Protein AF-A0A428XMN9-F1 (afdb_monomer)

Foldseek 3Di:
DDPPPPPDDDPVRVVLVVLCVQLVVLVVQLVVLVVVQVVCVVVVNDDPVSVVSNVVSVVSNVVSVVVSVVVCVPDDHPPDDD

pLDDT: mean 88.35, std 16.38, range [33.69, 98.81]

Sequence (82 aa):
MDDFDTDEPTAADLAAIEIEEPLINAELEWLTAEITLLDAAERGRVNEMDARRVRRAEHAVIRETFALVARLTRSPSPSRAA

Radius of gyration: 18.76 Å; Cα contacts (8 Å, |Δi|>4): 35; chains: 1; bounding box: 56×23×44 Å

Nearest PDB structures (foldseek):
  4h54-assembly1_A  TM=8.084E-01  e=3.509E-01  Escherichia coli K-12
  3t9o-assembly1_A  TM=8.049E-01  e=5.056E-01  Escherichia coli K-12
  4h54-assembly1_B  TM=8.368E-01  e=9.296E-01  Escherichia coli K-12
  8ivz-assembly1_A  TM=4.521E-01  e=1.816E+00  Mus musculus
  7ui9-assembly1_j  TM=4.410E-01  e=2.782E+00  Saccharomyces cerevisiae S288C

Mean predicted aligned error: 7.22 Å

Structure (mmCIF, N/CA/C/O backbone):
data_AF-A0A428XMN9-F1
#
_entry.id   AF-A0A428XMN9-F1
#
loop_
_atom_site.group_PDB
_atom_site.id
_atom_site.type_symbol
_atom_site.label_atom_id
_atom_site.label_alt_id
_atom_site.label_comp_id
_atom_site.label_asym_id
_atom_site.label_entity_id
_atom_site.label_seq_id
_atom_site.pdbx_PDB_ins_code
_atom_site.Cartn_x
_atom_site.Cartn_y
_atom_site.Cartn_z
_atom_site.occupancy
_atom_site.B_iso_or_equiv
_atom_site.auth_seq_id
_atom_site.auth_comp_id
_atom_site.auth_asym_id
_atom_site.auth_atom_id
_atom_site.pdbx_PDB_model_num
ATOM 1 N N . MET A 1 1 ? 39.379 -0.292 3.226 1.00 49.75 1 MET A N 1
ATOM 2 C CA . MET A 1 1 ? 38.760 0.342 2.050 1.00 49.75 1 MET A CA 1
ATOM 3 C C . MET A 1 1 ? 37.690 -0.636 1.641 1.00 49.75 1 MET A C 1
ATOM 5 O O . MET A 1 1 ? 38.039 -1.789 1.429 1.00 49.75 1 MET A O 1
ATOM 9 N N . ASP A 1 2 ? 36.440 -0.230 1.791 1.00 54.50 2 ASP A N 1
ATOM 10 C CA . ASP A 1 2 ? 35.280 -1.117 1.837 1.00 54.50 2 ASP A CA 1
ATOM 11 C C . ASP A 1 2 ? 35.006 -1.790 0.486 1.00 54.50 2 ASP A C 1
ATOM 13 O O . ASP A 1 2 ? 35.103 -1.150 -0.556 1.00 54.50 2 ASP A O 1
ATOM 17 N N . ASP A 1 3 ? 34.651 -3.071 0.537 1.00 57.25 3 ASP A N 1
ATOM 18 C CA . ASP A 1 3 ? 34.357 -3.991 -0.577 1.00 57.25 3 ASP A CA 1
ATOM 19 C C . ASP A 1 3 ? 32.954 -3.758 -1.191 1.00 57.25 3 ASP A C 1
ATOM 21 O O . ASP A 1 3 ? 32.375 -4.644 -1.807 1.00 57.25 3 ASP A O 1
ATOM 25 N N . PHE A 1 4 ? 32.362 -2.573 -0.985 1.00 61.50 4 PHE A N 1
ATOM 26 C CA . PHE A 1 4 ? 30.987 -2.256 -1.405 1.00 61.50 4 PHE A CA 1
ATOM 27 C C . PHE A 1 4 ? 30.885 -1.639 -2.814 1.00 61.50 4 PHE A C 1
ATOM 29 O O . PHE A 1 4 ? 29.778 -1.494 -3.319 1.00 61.50 4 PHE A O 1
ATOM 36 N N . ASP A 1 5 ? 32.007 -1.293 -3.456 1.00 62.16 5 ASP A N 1
ATOM 37 C CA . ASP A 1 5 ? 32.032 -0.584 -4.754 1.00 62.16 5 ASP A CA 1
ATOM 38 C C . ASP A 1 5 ? 31.901 -1.516 -5.979 1.00 62.16 5 ASP A C 1
ATOM 40 O O . ASP A 1 5 ? 31.775 -1.044 -7.107 1.00 62.16 5 ASP A O 1
ATOM 44 N N . THR A 1 6 ? 31.965 -2.844 -5.807 1.00 66.38 6 THR A N 1
ATOM 45 C CA . THR A 1 6 ? 31.959 -3.800 -6.937 1.00 66.38 6 THR A CA 1
ATOM 46 C C . THR A 1 6 ? 30.585 -4.347 -7.333 1.00 66.38 6 THR A C 1
ATOM 48 O O . THR A 1 6 ? 30.483 -4.915 -8.417 1.00 66.38 6 THR A O 1
ATOM 51 N N . ASP A 1 7 ? 29.543 -4.128 -6.525 1.00 77.56 7 ASP A N 1
ATOM 52 C CA . ASP A 1 7 ? 28.159 -4.574 -6.783 1.00 77.56 7 ASP A CA 1
ATOM 53 C C . ASP A 1 7 ? 27.201 -3.381 -6.991 1.00 77.56 7 ASP A C 1
ATOM 55 O O . ASP A 1 7 ? 26.063 -3.371 -6.513 1.00 77.56 7 ASP A O 1
ATOM 59 N N . GLU A 1 8 ? 27.648 -2.329 -7.685 1.00 84.81 8 GLU A N 1
ATOM 60 C CA . GLU A 1 8 ? 26.744 -1.229 -8.032 1.00 84.81 8 GLU A CA 1
ATOM 61 C C . GLU A 1 8 ? 25.634 -1.707 -8.993 1.00 84.81 8 GLU A C 1
ATOM 63 O O . GLU A 1 8 ? 25.922 -2.381 -9.989 1.00 84.81 8 GLU A O 1
ATOM 68 N N . PRO A 1 9 ? 24.359 -1.341 -8.746 1.00 88.06 9 PRO A N 1
ATOM 69 C CA . PRO A 1 9 ? 23.258 -1.673 -9.641 1.00 88.06 9 PRO A CA 1
ATOM 70 C C . PRO A 1 9 ? 23.490 -1.131 -11.051 1.00 88.06 9 PRO A C 1
ATOM 72 O O . PRO A 1 9 ? 23.869 0.028 -11.244 1.00 88.06 9 PRO A O 1
ATOM 75 N N . THR A 1 10 ? 23.188 -1.939 -12.064 1.00 89.44 10 THR A N 1
ATOM 76 C CA . THR A 1 10 ? 23.241 -1.473 -13.448 1.00 89.44 10 THR A CA 1
ATOM 77 C C . THR A 1 10 ? 22.107 -0.485 -13.733 1.00 89.44 10 THR A C 1
ATOM 79 O O . THR A 1 10 ? 21.085 -0.439 -13.048 1.00 89.44 10 THR A O 1
ATOM 82 N N . ALA A 1 11 ? 22.226 0.279 -14.822 1.00 89.75 11 ALA A N 1
ATOM 83 C CA . ALA A 1 11 ? 21.137 1.147 -15.274 1.00 89.75 11 ALA A CA 1
ATOM 84 C C . ALA A 1 11 ? 19.835 0.371 -15.564 1.00 89.75 11 ALA A C 1
ATOM 86 O O . ALA A 1 11 ? 18.747 0.926 -15.423 1.00 89.75 11 ALA A O 1
ATOM 87 N N . ALA A 1 12 ? 19.937 -0.903 -15.960 1.00 87.31 12 ALA A N 1
ATOM 88 C CA . ALA A 1 12 ? 18.778 -1.767 -16.158 1.00 87.31 12 ALA A CA 1
ATOM 89 C C . ALA A 1 12 ? 18.132 -2.166 -14.823 1.00 87.31 12 ALA A C 1
ATOM 91 O O . ALA A 1 12 ? 16.906 -2.162 -14.731 1.00 87.31 12 ALA A O 1
ATOM 92 N N . ASP A 1 13 ? 18.938 -2.440 -13.794 1.00 88.12 13 ASP A N 1
ATOM 93 C CA . ASP A 1 13 ? 18.448 -2.744 -12.444 1.00 88.12 13 ASP A CA 1
ATOM 94 C C . ASP A 1 13 ? 17.723 -1.536 -11.844 1.00 88.12 13 ASP A C 1
ATOM 96 O O . ASP A 1 13 ? 16.604 -1.660 -11.350 1.00 88.12 13 ASP A O 1
ATOM 100 N N . LEU A 1 14 ? 18.302 -0.338 -11.974 1.00 92.12 14 LEU A N 1
ATOM 101 C CA . LEU A 1 14 ? 17.654 0.898 -11.528 1.00 92.12 14 LEU A CA 1
ATOM 102 C C . LEU A 1 14 ? 16.347 1.161 -12.289 1.00 92.12 14 LEU A C 1
ATOM 104 O O . LEU A 1 14 ? 15.339 1.515 -11.685 1.00 92.12 14 LEU A O 1
ATOM 108 N N . ALA A 1 15 ? 16.321 0.928 -13.604 1.00 89.38 15 ALA A N 1
ATOM 109 C CA . ALA A 1 15 ? 15.099 1.067 -14.393 1.00 89.38 15 ALA A CA 1
ATOM 110 C C . ALA A 1 15 ? 14.007 0.058 -13.990 1.00 89.38 15 ALA A C 1
ATOM 112 O O . ALA A 1 15 ? 12.823 0.378 -14.094 1.00 89.38 15 ALA A O 1
ATOM 113 N N . ALA A 1 16 ? 14.377 -1.143 -13.533 1.00 89.50 16 ALA A N 1
ATOM 114 C CA . ALA A 1 16 ? 13.417 -2.117 -13.020 1.00 89.50 16 ALA A CA 1
ATOM 115 C C . ALA A 1 16 ? 12.732 -1.615 -11.737 1.00 89.50 16 ALA A C 1
ATOM 117 O O . ALA A 1 16 ? 11.514 -1.735 -11.621 1.00 89.50 16 ALA A O 1
ATOM 118 N N . ILE A 1 17 ? 13.475 -0.959 -10.840 1.00 90.88 17 ILE A N 1
ATOM 119 C CA . ILE A 1 17 ? 12.917 -0.344 -9.623 1.00 90.88 17 ILE A CA 1
ATOM 120 C C . ILE A 1 17 ? 11.892 0.740 -9.983 1.00 90.88 17 ILE A C 1
ATOM 122 O O . ILE A 1 17 ? 10.775 0.737 -9.468 1.00 90.88 17 ILE A O 1
ATOM 126 N N . GLU A 1 18 ? 12.228 1.627 -10.921 1.00 93.19 18 GLU A N 1
ATOM 127 C CA . GLU A 1 18 ? 11.322 2.695 -11.376 1.00 93.19 18 GLU A CA 1
ATOM 128 C C . GLU A 1 18 ? 10.025 2.144 -11.998 1.00 93.19 18 GLU A C 1
ATOM 130 O O . GLU A 1 18 ? 8.956 2.752 -11.916 1.00 93.19 18 GLU A O 1
ATOM 135 N N . ILE A 1 19 ? 10.085 0.961 -12.619 1.00 94.12 19 ILE A N 1
ATOM 136 C CA . ILE A 1 19 ? 8.900 0.282 -13.155 1.00 94.12 19 ILE A CA 1
ATOM 137 C C . ILE A 1 19 ? 7.967 -0.192 -12.029 1.00 94.12 19 ILE A C 1
ATOM 139 O O . ILE A 1 19 ? 6.749 -0.201 -12.236 1.00 94.12 19 ILE A O 1
ATOM 143 N N . GLU A 1 20 ? 8.504 -0.579 -10.873 1.00 95.50 20 GLU A N 1
ATOM 144 C CA . GLU A 1 20 ? 7.761 -1.099 -9.716 1.00 95.50 20 GLU A CA 1
ATOM 145 C C . GLU A 1 20 ? 7.249 0.003 -8.775 1.00 95.50 20 GLU A C 1
ATOM 147 O O . GLU A 1 20 ? 6.215 -0.181 -8.128 1.00 95.50 20 GLU A O 1
ATOM 152 N N . GLU A 1 21 ? 7.908 1.165 -8.755 1.00 96.88 21 GLU A N 1
ATOM 153 C CA . GLU A 1 21 ? 7.640 2.292 -7.846 1.00 96.88 21 GLU A CA 1
ATOM 154 C C . GLU A 1 21 ? 6.148 2.668 -7.707 1.00 96.88 21 GLU A C 1
ATOM 156 O O . GLU A 1 21 ? 5.667 2.785 -6.574 1.00 96.88 21 GLU A O 1
ATOM 161 N N . PRO A 1 22 ? 5.339 2.725 -8.788 1.00 97.88 22 PRO A N 1
ATOM 162 C CA . PRO A 1 22 ? 3.921 3.050 -8.652 1.00 97.88 22 PRO A CA 1
ATOM 163 C C . PRO A 1 22 ? 3.110 2.013 -7.862 1.00 97.88 22 PRO A C 1
ATOM 165 O O . PRO A 1 22 ? 2.178 2.388 -7.148 1.00 97.88 22 PRO A O 1
ATOM 168 N N . LEU A 1 23 ? 3.439 0.718 -7.983 1.00 98.31 23 LEU A N 1
ATOM 169 C CA . LEU A 1 23 ? 2.771 -0.336 -7.213 1.00 98.31 23 LEU A CA 1
ATOM 170 C C . LEU A 1 23 ? 3.176 -0.252 -5.742 1.00 98.31 23 LEU A C 1
ATOM 172 O O . LEU A 1 23 ? 2.300 -0.259 -4.880 1.00 98.31 23 LEU A O 1
ATOM 176 N N . ILE A 1 24 ? 4.472 -0.076 -5.473 1.00 98.06 24 ILE A N 1
ATOM 177 C CA . ILE A 1 24 ? 5.001 0.085 -4.113 1.00 98.06 24 ILE A CA 1
ATOM 178 C C . ILE A 1 24 ? 4.300 1.256 -3.411 1.00 98.06 24 ILE A C 1
ATOM 180 O O . ILE A 1 24 ? 3.812 1.114 -2.293 1.00 98.06 24 ILE A O 1
ATOM 184 N N . ASN A 1 25 ? 4.162 2.400 -4.083 1.00 98.56 25 ASN A N 1
ATOM 185 C CA . ASN A 1 25 ? 3.451 3.554 -3.533 1.00 98.56 25 ASN A CA 1
ATOM 186 C C . ASN A 1 25 ? 1.972 3.265 -3.239 1.00 98.56 25 ASN A C 1
ATOM 188 O O . ASN A 1 25 ? 1.450 3.700 -2.211 1.00 98.56 25 ASN A O 1
ATOM 192 N N . ALA A 1 26 ? 1.282 2.531 -4.118 1.00 98.75 26 ALA A N 1
ATOM 193 C CA . ALA A 1 26 ? -0.107 2.142 -3.885 1.00 98.75 26 ALA A CA 1
ATOM 194 C C . ALA A 1 26 ? -0.247 1.209 -2.668 1.00 98.75 26 ALA A C 1
ATOM 196 O O . ALA A 1 26 ? -1.188 1.360 -1.886 1.00 98.75 26 ALA A O 1
ATOM 197 N N . GLU A 1 27 ? 0.695 0.282 -2.483 1.00 98.69 27 GLU A N 1
ATOM 198 C CA . GLU A 1 27 ? 0.744 -0.623 -1.330 1.00 98.69 27 GLU A CA 1
ATOM 199 C C . GLU A 1 27 ? 1.060 0.126 -0.029 1.00 98.69 27 GLU A C 1
ATOM 201 O O . GLU A 1 27 ? 0.410 -0.112 0.989 1.00 98.69 27 GLU A O 1
ATOM 206 N N . LEU A 1 28 ? 1.981 1.095 -0.062 1.00 98.69 28 LEU A N 1
ATOM 207 C CA . LEU A 1 28 ? 2.277 1.966 1.082 1.00 98.69 28 LEU A CA 1
ATOM 208 C C . LEU A 1 28 ? 1.063 2.809 1.497 1.00 98.69 28 LEU A C 1
ATOM 210 O O . LEU A 1 28 ? 0.785 2.950 2.691 1.00 98.69 28 LEU A O 1
ATOM 214 N N . GLU A 1 29 ? 0.310 3.348 0.538 1.00 98.62 29 GLU A N 1
ATOM 215 C CA . GLU A 1 29 ? -0.940 4.069 0.809 1.00 98.62 29 GLU A CA 1
ATOM 216 C C . GLU A 1 29 ? -2.022 3.148 1.391 1.00 98.62 29 GLU A C 1
ATOM 218 O O . GLU A 1 29 ? -2.763 3.559 2.290 1.00 98.62 29 GLU A O 1
ATOM 223 N N . TRP A 1 30 ? -2.106 1.895 0.929 1.00 98.75 30 TRP A N 1
ATOM 224 C CA . TRP A 1 30 ? -3.024 0.905 1.497 1.00 98.75 30 TRP A CA 1
ATOM 225 C C . TRP A 1 30 ? -2.665 0.565 2.941 1.00 98.75 30 TRP A C 1
ATOM 227 O O . TRP A 1 30 ? -3.512 0.733 3.820 1.00 98.75 30 TRP A O 1
ATOM 237 N N . LEU A 1 31 ? -1.400 0.240 3.208 1.00 98.62 31 LEU A N 1
ATOM 238 C CA . LEU A 1 31 ? -0.907 -0.016 4.560 1.00 98.62 31 LEU A CA 1
ATOM 239 C C . LEU A 1 31 ? -1.135 1.193 5.481 1.00 98.62 31 LEU A C 1
ATOM 241 O O . LEU A 1 31 ? -1.585 1.052 6.617 1.00 98.62 31 LEU A O 1
ATOM 245 N N . THR A 1 32 ? -0.890 2.408 4.987 1.00 98.69 32 THR A N 1
ATOM 246 C CA . THR A 1 32 ? -1.136 3.646 5.742 1.00 98.69 32 THR A CA 1
ATOM 247 C C . THR A 1 32 ? -2.622 3.823 6.069 1.00 98.69 32 THR A C 1
ATOM 249 O O . THR A 1 32 ? -2.976 4.244 7.177 1.00 98.69 32 THR A O 1
ATOM 252 N N . ALA A 1 33 ? -3.515 3.494 5.131 1.00 98.38 33 ALA A N 1
ATOM 253 C CA . ALA A 1 33 ? -4.956 3.520 5.357 1.00 98.38 33 ALA A CA 1
ATOM 254 C C . ALA A 1 33 ? -5.393 2.487 6.407 1.00 98.38 33 ALA A C 1
ATOM 256 O O . ALA A 1 33 ? -6.212 2.819 7.267 1.00 98.38 33 ALA A O 1
ATOM 257 N N . GLU A 1 34 ? -4.834 1.275 6.375 1.00 98.12 34 GLU A N 1
ATOM 258 C CA . GLU A 1 34 ? -5.101 0.234 7.373 1.00 98.12 34 GLU A CA 1
ATOM 259 C C . GLU A 1 34 ? -4.610 0.639 8.765 1.00 98.12 34 GLU A C 1
ATOM 261 O O . GLU A 1 34 ? -5.373 0.565 9.727 1.00 98.12 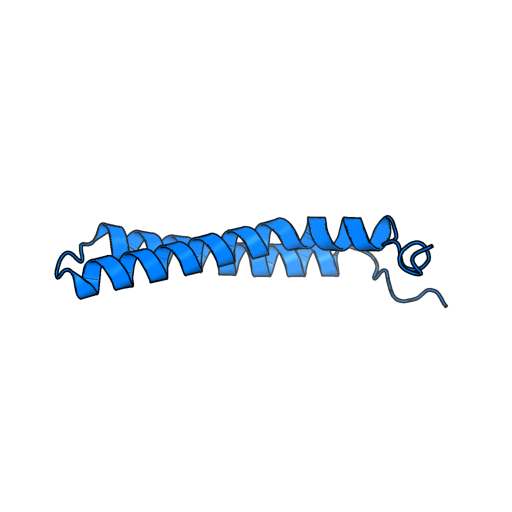34 GLU A O 1
ATOM 266 N N . ILE A 1 35 ? -3.383 1.157 8.879 1.00 98.25 35 ILE A N 1
ATOM 267 C CA . ILE A 1 35 ? -2.833 1.665 10.146 1.00 98.25 35 ILE A CA 1
ATOM 268 C C . ILE A 1 35 ? -3.725 2.775 10.713 1.00 98.25 35 ILE A C 1
ATOM 270 O O . ILE A 1 35 ? -4.041 2.777 11.902 1.00 98.25 35 ILE A O 1
ATOM 274 N N . THR A 1 36 ? -4.177 3.699 9.861 1.00 97.38 36 THR A N 1
ATOM 275 C CA . THR A 1 36 ? -5.075 4.787 10.277 1.00 97.38 36 THR A CA 1
ATOM 276 C C . THR A 1 36 ? -6.409 4.246 10.796 1.00 97.38 36 THR A C 1
ATOM 278 O O . THR A 1 36 ? -6.908 4.717 11.818 1.00 97.38 36 THR A O 1
ATOM 281 N N . LEU A 1 37 ? -6.986 3.247 10.119 1.00 97.94 37 LEU A N 1
ATOM 282 C CA . LEU A 1 37 ? -8.220 2.598 10.557 1.00 97.94 37 LEU A CA 1
ATOM 283 C C . LEU A 1 37 ? -8.034 1.885 11.904 1.00 97.94 37 LEU A C 1
ATOM 285 O O . LEU A 1 37 ? -8.910 1.985 12.762 1.00 97.94 37 LEU A O 1
ATOM 289 N N . LEU A 1 38 ? -6.906 1.198 12.108 1.00 97.81 38 LEU A N 1
ATOM 290 C CA . LEU A 1 38 ? -6.593 0.524 13.369 1.00 97.81 38 LEU A CA 1
ATOM 291 C C . LEU A 1 38 ? -6.431 1.523 14.526 1.00 97.81 38 LEU A C 1
ATOM 293 O O . LEU A 1 38 ? -7.032 1.316 15.579 1.00 97.81 38 LEU A O 1
ATOM 297 N N . ASP A 1 39 ? -5.722 2.638 14.320 1.00 97.69 39 ASP A N 1
ATOM 298 C CA . ASP A 1 39 ? -5.603 3.708 15.327 1.00 97.69 39 ASP A CA 1
ATOM 299 C C . ASP A 1 39 ? -6.973 4.331 15.654 1.00 97.69 39 ASP A C 1
ATOM 301 O O . ASP A 1 39 ? -7.310 4.569 16.818 1.00 97.69 39 ASP A O 1
ATOM 305 N N . ALA A 1 40 ? -7.815 4.549 14.637 1.00 96.88 40 ALA A N 1
ATOM 306 C CA . ALA A 1 40 ? -9.179 5.026 14.840 1.00 96.88 40 ALA A CA 1
ATOM 307 C C . ALA A 1 40 ? -10.034 4.007 15.613 1.00 96.88 40 ALA A C 1
ATOM 309 O O . ALA A 1 40 ? -10.823 4.406 16.475 1.00 96.88 40 ALA A O 1
ATOM 310 N N . ALA A 1 41 ? -9.874 2.709 15.343 1.00 97.06 41 ALA A N 1
ATOM 311 C CA . ALA A 1 41 ? -10.575 1.630 16.033 1.00 97.06 41 ALA A CA 1
ATOM 312 C C . ALA A 1 41 ? -10.179 1.535 17.506 1.00 97.06 41 ALA A C 1
ATOM 314 O O . ALA A 1 41 ? -11.064 1.519 18.362 1.00 97.06 41 ALA A O 1
ATOM 315 N N . GLU A 1 42 ? -8.882 1.572 17.811 1.00 97.50 42 GLU A N 1
ATOM 316 C CA . GLU A 1 42 ? -8.374 1.565 19.188 1.00 97.50 42 GLU A CA 1
ATOM 317 C C . GLU A 1 42 ? -8.931 2.743 20.005 1.00 97.50 42 GLU A C 1
ATOM 319 O O . GLU A 1 42 ? -9.262 2.610 21.183 1.00 97.50 42 GLU A O 1
ATOM 324 N N . ARG A 1 43 ? -9.121 3.896 19.356 1.00 97.00 43 ARG A N 1
ATOM 325 C CA . ARG A 1 43 ? -9.657 5.115 19.980 1.00 97.00 43 ARG A CA 1
ATOM 326 C C . ARG A 1 43 ? -11.186 5.206 19.969 1.00 97.00 43 ARG A C 1
ATOM 328 O O . ARG A 1 43 ? -11.720 6.195 20.476 1.00 97.00 43 ARG A O 1
ATOM 335 N N . GLY A 1 44 ? -11.887 4.241 19.370 1.00 96.88 44 GLY A N 1
ATOM 336 C CA . GLY A 1 44 ? -13.347 4.245 19.225 1.00 96.88 44 GLY A CA 1
ATOM 337 C C . GLY A 1 44 ? -13.896 5.343 18.300 1.00 96.88 44 GLY A C 1
ATOM 338 O O . GLY A 1 44 ? -14.987 5.853 18.541 1.00 96.88 44 GLY A O 1
ATOM 339 N N . ARG A 1 45 ? -13.140 5.753 17.270 1.00 95.50 45 ARG A N 1
ATOM 340 C CA . ARG A 1 45 ? -13.450 6.887 16.368 1.00 95.50 45 ARG A CA 1
ATOM 341 C C . ARG A 1 45 ? -13.589 6.507 14.889 1.00 95.50 45 ARG A C 1
ATOM 343 O O . ARG A 1 45 ? -13.490 7.383 14.029 1.00 95.50 45 ARG A O 1
ATOM 350 N N . VAL A 1 46 ? -13.804 5.227 14.588 1.00 95.69 46 VAL A N 1
ATOM 351 C CA . VAL A 1 4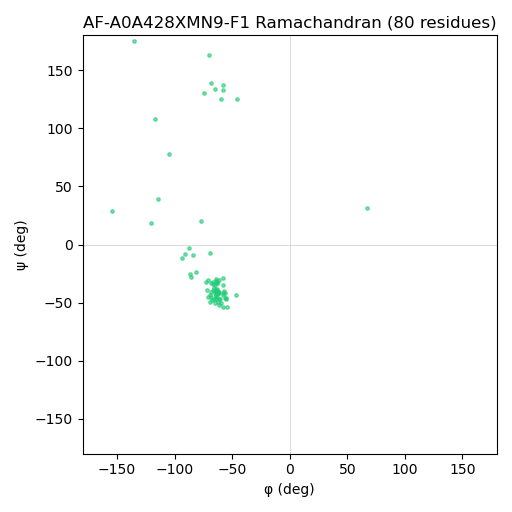6 ? -14.000 4.759 13.207 1.00 95.69 46 VAL A CA 1
ATOM 352 C C . VAL A 1 46 ? -15.182 5.480 12.569 1.00 95.69 46 VAL A C 1
ATOM 354 O O . VAL A 1 46 ? -16.263 5.571 13.153 1.00 95.69 46 VAL A O 1
ATOM 357 N N . ASN A 1 47 ? -14.983 5.971 11.351 1.00 95.06 47 ASN A N 1
ATOM 358 C CA . ASN A 1 47 ? -16.009 6.635 10.562 1.00 95.06 47 ASN A CA 1
ATOM 359 C C . ASN A 1 47 ? -16.005 6.151 9.100 1.00 95.06 47 ASN A C 1
ATOM 361 O O . ASN A 1 47 ? -15.167 5.362 8.660 1.00 95.06 47 ASN A O 1
ATOM 365 N N . GLU A 1 48 ? -16.972 6.628 8.315 1.00 96.75 48 GLU A N 1
ATOM 366 C CA . GLU A 1 48 ? -17.143 6.193 6.926 1.00 96.75 48 GLU A CA 1
ATOM 367 C C . GLU A 1 48 ? -15.955 6.570 6.019 1.00 96.75 48 GLU A C 1
ATOM 369 O O . GLU A 1 48 ? -15.655 5.859 5.055 1.00 96.75 48 GLU A O 1
ATOM 374 N N . MET A 1 49 ? -15.257 7.672 6.312 1.00 96.38 49 MET A N 1
ATOM 375 C CA . MET A 1 49 ? -14.101 8.098 5.523 1.00 96.38 49 MET A CA 1
ATOM 376 C C . MET A 1 49 ? -12.937 7.117 5.649 1.00 96.38 49 MET A C 1
ATOM 378 O O . MET A 1 49 ? -12.249 6.902 4.648 1.00 96.38 49 MET A O 1
ATOM 382 N N . ASP A 1 50 ? -12.759 6.483 6.810 1.00 95.94 50 ASP A N 1
ATOM 383 C CA . ASP A 1 50 ? -11.718 5.470 7.028 1.00 95.94 50 ASP A CA 1
ATOM 384 C C . ASP A 1 50 ? -11.952 4.271 6.100 1.00 95.94 50 ASP A C 1
ATOM 386 O O . ASP A 1 50 ? -11.091 3.903 5.298 1.00 95.94 50 ASP A O 1
ATOM 390 N N . ALA A 1 51 ? -13.184 3.751 6.083 1.00 94.69 51 ALA A N 1
ATOM 391 C CA . ALA A 1 51 ? -13.569 2.645 5.208 1.00 94.69 51 ALA A CA 1
ATOM 392 C C . ALA A 1 51 ? -13.481 3.001 3.712 1.00 94.69 51 ALA A C 1
ATOM 394 O O . ALA A 1 51 ? -13.208 2.137 2.876 1.00 94.69 51 ALA A O 1
ATOM 395 N N . ARG A 1 52 ? -13.742 4.261 3.339 1.00 97.88 52 ARG A N 1
ATOM 396 C CA . ARG A 1 52 ? -13.565 4.740 1.956 1.00 97.88 52 ARG A CA 1
ATOM 397 C C . ARG A 1 52 ? -12.090 4.897 1.589 1.00 97.88 52 ARG A C 1
ATOM 399 O O . ARG A 1 52 ? -11.753 4.751 0.417 1.00 97.88 52 ARG A O 1
ATOM 406 N N . ARG A 1 53 ? -11.220 5.244 2.542 1.00 97.44 53 ARG A N 1
ATOM 407 C CA . ARG A 1 53 ? -9.776 5.376 2.314 1.00 97.44 53 ARG A CA 1
ATOM 408 C C . ARG A 1 53 ? -9.159 4.013 2.014 1.00 97.44 53 ARG A C 1
ATOM 410 O O . ARG A 1 53 ? -8.509 3.901 0.981 1.00 97.44 53 ARG A O 1
ATOM 417 N N . VAL A 1 54 ? -9.470 2.996 2.821 1.00 98.25 54 VAL A N 1
ATOM 418 C CA . VAL A 1 54 ? -8.998 1.615 2.603 1.00 98.25 54 VAL A CA 1
ATOM 419 C C . VAL A 1 54 ? -9.435 1.096 1.230 1.00 98.25 54 VAL A C 1
ATOM 421 O O . VAL A 1 54 ? -8.586 0.780 0.405 1.00 98.25 54 VAL A O 1
ATOM 424 N N . ARG A 1 55 ? -10.736 1.157 0.908 1.00 98.31 55 ARG A N 1
ATOM 425 C CA . ARG A 1 55 ? -11.257 0.704 -0.399 1.00 98.31 55 ARG A CA 1
ATOM 426 C C . ARG A 1 55 ? -10.605 1.397 -1.598 1.00 98.31 55 ARG A C 1
ATOM 428 O O . ARG A 1 55 ? -10.347 0.772 -2.622 1.00 98.31 55 ARG A O 1
ATOM 435 N N . ARG A 1 56 ? -10.355 2.710 -1.507 1.00 98.44 56 ARG A N 1
ATOM 436 C CA . ARG A 1 56 ? -9.676 3.447 -2.588 1.00 98.44 56 ARG A CA 1
ATOM 437 C C . ARG A 1 56 ? -8.230 2.996 -2.760 1.00 98.44 56 ARG A C 1
ATOM 439 O O . ARG A 1 56 ? -7.778 2.927 -3.899 1.00 98.44 56 ARG A O 1
ATOM 446 N N . ALA A 1 57 ? -7.532 2.723 -1.661 1.00 98.56 57 ALA A N 1
ATOM 447 C CA . ALA A 1 57 ? -6.155 2.261 -1.699 1.00 98.56 57 ALA A CA 1
ATOM 448 C C . ALA A 1 57 ? -6.058 0.830 -2.255 1.00 98.56 57 ALA A C 1
ATOM 450 O O . ALA A 1 57 ? -5.289 0.602 -3.179 1.00 98.56 57 ALA A O 1
ATOM 451 N N . GLU A 1 58 ? -6.938 -0.084 -1.835 1.00 98.56 58 GLU A N 1
ATOM 452 C CA . GLU A 1 58 ? -7.051 -1.434 -2.417 1.00 98.56 58 GLU A CA 1
ATOM 453 C C . GLU A 1 58 ? -7.288 -1.388 -3.935 1.00 98.56 58 GLU A C 1
ATOM 455 O O . GLU A 1 58 ? -6.618 -2.068 -4.712 1.00 98.56 58 GLU A O 1
ATOM 460 N N . HIS A 1 59 ? -8.214 -0.536 -4.393 1.00 98.69 59 HIS A N 1
ATOM 461 C CA . HIS A 1 59 ? -8.460 -0.349 -5.825 1.00 98.69 59 HIS A CA 1
ATOM 462 C C . HIS A 1 59 ? -7.236 0.215 -6.563 1.00 98.69 59 HIS A C 1
ATOM 464 O O . HIS A 1 59 ? -7.034 -0.097 -7.739 1.00 98.69 59 HIS A O 1
ATOM 470 N N . ALA A 1 60 ? -6.436 1.061 -5.906 1.00 98.56 60 ALA A N 1
ATOM 471 C CA . ALA A 1 60 ? -5.198 1.575 -6.476 1.00 98.56 60 ALA A CA 1
ATOM 472 C C . ALA A 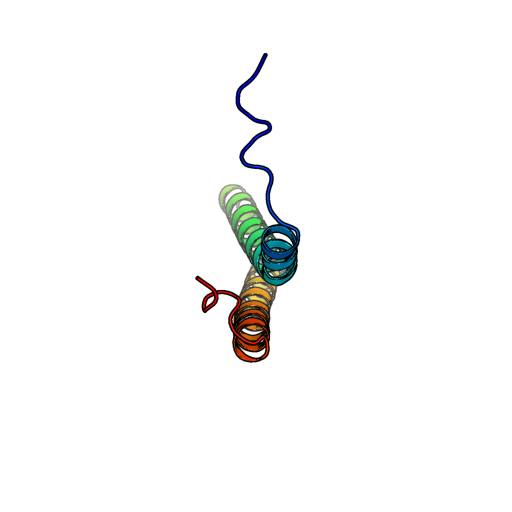1 60 ? -4.150 0.463 -6.608 1.00 98.56 60 ALA A C 1
ATOM 474 O O . ALA A 1 60 ? -3.595 0.329 -7.694 1.00 98.56 60 ALA A O 1
ATOM 475 N N . VAL A 1 61 ? -3.964 -0.372 -5.579 1.00 98.81 61 VAL A N 1
ATOM 476 C CA . VAL A 1 61 ? -3.067 -1.541 -5.622 1.00 98.81 61 VAL A CA 1
ATOM 477 C C . VAL A 1 61 ? -3.426 -2.430 -6.805 1.00 98.81 61 VAL A C 1
ATOM 479 O O . VAL A 1 61 ? -2.594 -2.640 -7.679 1.00 98.81 61 VAL A O 1
ATOM 482 N N . ILE A 1 62 ? -4.691 -2.850 -6.917 1.00 98.75 62 ILE A N 1
ATOM 483 C CA . ILE A 1 62 ? -5.148 -3.714 -8.018 1.00 98.75 62 ILE A CA 1
ATOM 484 C C . ILE A 1 62 ? -4.828 -3.088 -9.382 1.00 98.75 62 ILE A C 1
ATOM 486 O O . ILE A 1 62 ? -4.306 -3.759 -10.276 1.00 98.75 62 ILE A O 1
ATOM 490 N N . ARG A 1 63 ? -5.128 -1.795 -9.557 1.00 98.69 63 ARG A N 1
ATOM 491 C CA . ARG A 1 63 ? -4.850 -1.078 -10.807 1.00 98.69 63 ARG A CA 1
ATOM 492 C C . ARG A 1 63 ? -3.355 -1.068 -11.126 1.00 98.69 63 ARG A C 1
ATOM 494 O O . ARG A 1 63 ? -2.993 -1.358 -12.267 1.00 98.69 63 ARG A O 1
ATOM 501 N N . GLU A 1 64 ? -2.506 -0.745 -10.154 1.00 98.62 64 GLU A N 1
ATOM 502 C CA . GLU A 1 64 ? -1.059 -0.679 -10.365 1.00 98.62 64 GLU A CA 1
ATOM 503 C C . GLU A 1 64 ? -0.435 -2.066 -10.550 1.00 98.62 64 GLU A C 1
ATOM 505 O O . GLU A 1 64 ? 0.481 -2.201 -11.356 1.00 98.62 64 GLU A O 1
ATOM 510 N N . THR A 1 65 ? -0.989 -3.122 -9.944 1.00 98.38 65 THR A N 1
ATOM 511 C CA . THR A 1 65 ? -0.587 -4.509 -10.219 1.00 98.38 65 THR A CA 1
ATOM 512 C C . THR A 1 65 ? -0.814 -4.849 -11.690 1.00 98.38 65 THR A C 1
ATOM 514 O O . THR A 1 65 ? 0.098 -5.315 -12.375 1.00 98.38 65 THR A O 1
ATOM 517 N N . PHE A 1 66 ? -2.009 -4.571 -12.222 1.00 98.25 66 PHE A N 1
ATOM 518 C CA . PHE A 1 66 ? -2.281 -4.793 -13.644 1.00 98.25 66 PHE A CA 1
ATOM 519 C C . PHE A 1 66 ? -1.403 -3.915 -14.541 1.00 98.25 66 PHE A C 1
AT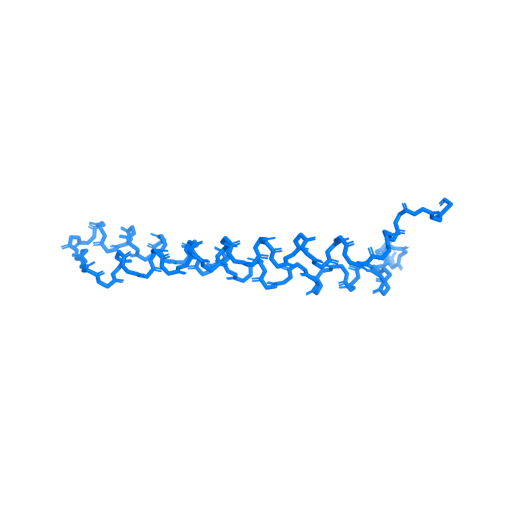OM 521 O O . PHE A 1 66 ? -0.939 -4.377 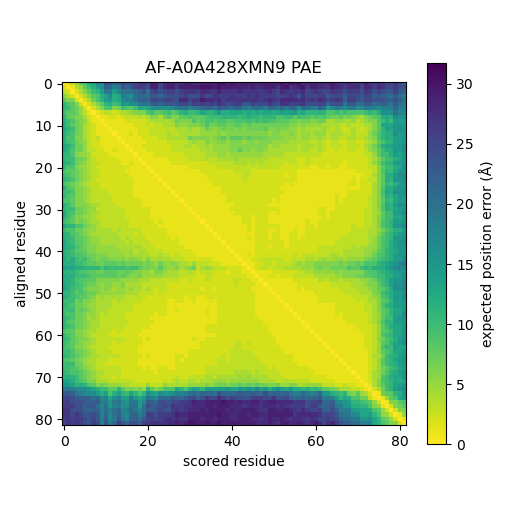-15.586 1.00 98.25 66 PHE A O 1
ATOM 528 N N . ALA A 1 67 ? -1.147 -2.667 -14.145 1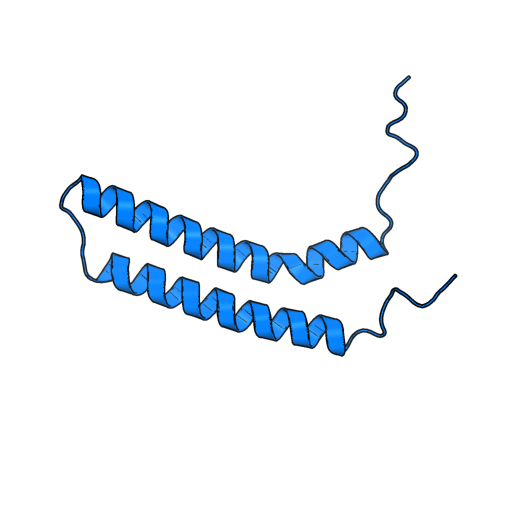.00 97.06 67 ALA A N 1
ATOM 529 C CA . ALA A 1 67 ? -0.273 -1.774 -14.892 1.00 97.06 67 ALA A CA 1
ATOM 530 C C . ALA A 1 67 ? 1.175 -2.288 -14.929 1.00 97.06 67 ALA A C 1
ATOM 532 O O . ALA A 1 67 ? 1.778 -2.274 -16.003 1.00 97.06 67 ALA A O 1
ATOM 533 N N . LEU A 1 68 ? 1.706 -2.782 -13.807 1.00 96.31 68 LEU A N 1
ATOM 534 C CA . LEU A 1 68 ? 3.034 -3.385 -13.706 1.00 96.31 68 LEU A CA 1
ATOM 535 C C . LEU A 1 68 ? 3.146 -4.620 -14.600 1.00 96.31 68 LEU A C 1
ATOM 537 O O . LEU A 1 68 ? 4.022 -4.675 -15.460 1.00 9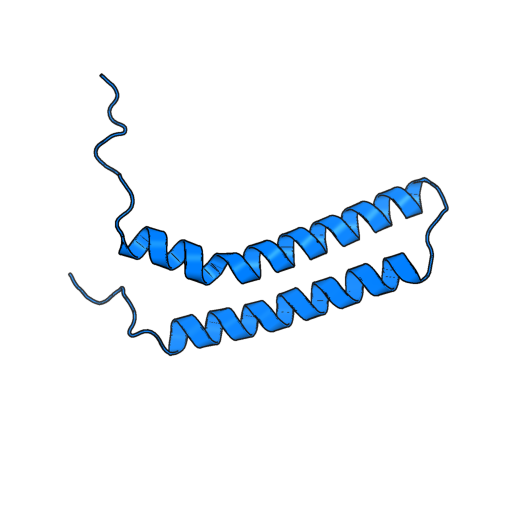6.31 68 LEU A O 1
ATOM 541 N N . VAL A 1 69 ? 2.209 -5.566 -14.490 1.00 96.12 69 VAL A N 1
ATOM 542 C CA . VAL A 1 69 ? 2.177 -6.759 -15.355 1.00 96.12 69 VAL A CA 1
ATOM 543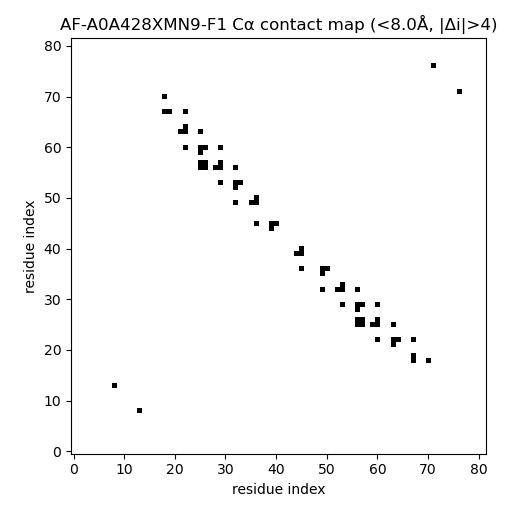 C C . VAL A 1 69 ? 2.132 -6.359 -16.833 1.00 96.12 69 VAL A C 1
ATOM 545 O O . VAL A 1 69 ? 2.846 -6.919 -17.666 1.00 96.12 69 VAL A O 1
ATOM 548 N N . ALA A 1 70 ? 1.343 -5.341 -17.181 1.00 94.88 70 ALA A N 1
ATOM 549 C CA . ALA A 1 70 ? 1.276 -4.834 -18.545 1.00 94.88 70 ALA A CA 1
ATOM 550 C C . ALA A 1 70 ? 2.588 -4.161 -19.008 1.00 94.88 70 ALA A C 1
ATOM 552 O O . ALA A 1 70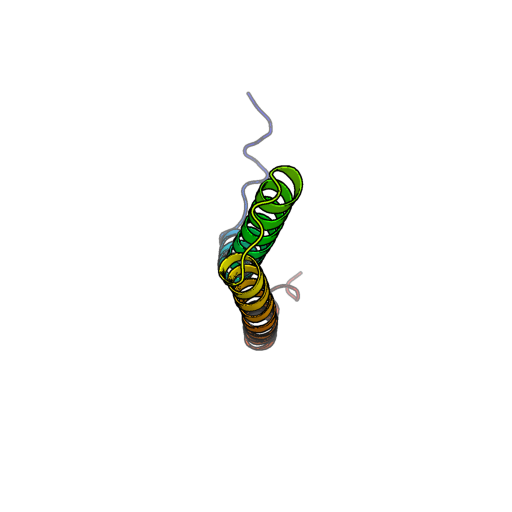 ? 2.909 -4.217 -20.194 1.00 94.88 70 ALA A O 1
ATOM 553 N N . ARG A 1 71 ? 3.358 -3.519 -18.116 1.00 91.94 71 ARG A N 1
ATOM 554 C CA . ARG A 1 71 ? 4.704 -2.989 -18.423 1.00 91.94 71 ARG A CA 1
ATOM 555 C C . ARG A 1 71 ? 5.694 -4.135 -18.649 1.00 91.94 71 ARG A C 1
ATOM 557 O O . ARG A 1 71 ? 6.339 -4.164 -19.692 1.00 91.94 71 ARG A O 1
ATOM 564 N N . LEU A 1 72 ? 5.732 -5.114 -17.743 1.00 89.38 72 LEU A N 1
ATOM 565 C CA . LEU A 1 72 ? 6.640 -6.267 -17.811 1.00 89.38 72 LEU A CA 1
ATOM 566 C C . LEU A 1 72 ? 6.400 -7.155 -19.040 1.00 89.38 72 LEU A C 1
ATOM 568 O O . LEU A 1 72 ? 7.340 -7.721 -19.582 1.00 89.38 72 LEU A O 1
ATOM 572 N N . THR A 1 73 ? 5.154 -7.259 -19.503 1.00 89.62 73 THR A N 1
ATOM 573 C CA . THR A 1 73 ? 4.803 -8.030 -20.710 1.00 89.62 73 THR A CA 1
ATOM 574 C C . THR A 1 73 ? 5.060 -7.278 -22.018 1.00 89.62 73 THR A C 1
ATOM 576 O O . THR A 1 73 ? 5.226 -7.917 -23.055 1.00 89.62 73 THR A O 1
ATOM 579 N N . ARG A 1 74 ? 5.085 -5.936 -22.000 1.00 81.12 74 ARG A N 1
ATOM 580 C CA . ARG A 1 74 ? 5.389 -5.105 -23.181 1.00 81.12 74 ARG A CA 1
ATOM 581 C C . ARG A 1 74 ? 6.882 -4.876 -23.388 1.00 81.12 74 ARG A C 1
ATOM 583 O O . ARG A 1 74 ? 7.300 -4.680 -24.527 1.00 81.12 74 ARG A O 1
ATOM 590 N N . SER A 1 75 ? 7.672 -4.892 -22.321 1.00 64.44 75 SER A N 1
ATOM 591 C CA . SER A 1 75 ? 9.128 -4.851 -22.424 1.00 64.44 75 SER A CA 1
ATOM 592 C C . SER A 1 75 ? 9.649 -6.218 -22.889 1.00 64.44 75 SER A C 1
ATOM 594 O O . SER A 1 75 ? 9.263 -7.233 -22.307 1.00 64.44 75 SER A O 1
ATOM 596 N N . PRO A 1 76 ? 10.520 -6.304 -23.914 1.00 55.06 76 PRO A N 1
ATOM 597 C CA . PRO A 1 76 ? 11.223 -7.549 -24.189 1.00 55.06 76 PRO A CA 1
ATOM 598 C C . PRO A 1 76 ? 12.034 -7.899 -22.939 1.00 55.06 76 PRO A C 1
ATOM 600 O O . PRO A 1 76 ? 12.767 -7.056 -22.426 1.00 55.06 76 PRO A O 1
ATOM 603 N N . SER A 1 77 ? 11.835 -9.109 -22.411 1.00 52.03 77 SER A N 1
ATOM 604 C CA . SER A 1 77 ? 12.423 -9.559 -21.146 1.00 52.03 77 SER A CA 1
ATOM 605 C C . SER A 1 77 ? 13.918 -9.206 -21.066 1.00 52.03 77 SER A C 1
ATOM 607 O O . SER A 1 77 ? 14.664 -9.647 -21.947 1.00 52.03 77 SER A O 1
ATOM 609 N N . PRO A 1 78 ? 14.397 -8.503 -20.021 1.00 58.03 78 PRO A N 1
ATOM 610 C CA . PRO A 1 78 ? 15.826 -8.231 -19.867 1.00 58.03 78 PRO A CA 1
ATOM 611 C C . PRO A 1 78 ? 16.638 -9.494 -19.529 1.00 58.03 78 PRO A C 1
ATOM 613 O O . PRO A 1 78 ? 17.859 -9.476 -19.590 1.00 58.03 78 PRO A O 1
ATOM 616 N N . SER A 1 79 ? 15.987 -10.633 -19.268 1.00 58.38 79 SER A N 1
ATOM 617 C CA . SER A 1 79 ? 16.650 -11.919 -19.041 1.00 58.38 79 SER A CA 1
ATOM 618 C C . SER A 1 79 ? 16.513 -12.846 -20.252 1.00 58.38 79 SER A C 1
ATOM 620 O O . SER A 1 79 ? 15.689 -13.761 -20.292 1.00 58.38 79 SER A O 1
ATOM 622 N N . ARG A 1 80 ? 17.323 -12.584 -21.282 1.00 47.38 80 ARG A N 1
ATOM 623 C CA . ARG A 1 80 ? 17.767 -13.624 -22.229 1.00 47.38 80 ARG A CA 1
ATOM 624 C C . ARG A 1 80 ? 19.101 -13.302 -22.910 1.00 47.38 80 ARG A C 1
ATOM 626 O O . ARG A 1 80 ? 19.343 -13.743 -24.031 1.00 47.38 80 ARG A O 1
ATOM 633 N N . ALA A 1 81 ? 19.963 -12.551 -22.231 1.00 40.12 81 ALA A N 1
ATOM 634 C CA . ALA A 1 81 ? 21.348 -12.357 -22.631 1.00 40.12 81 ALA A CA 1
ATOM 635 C C . ALA A 1 81 ? 22.264 -12.927 -21.538 1.00 40.12 81 ALA A C 1
ATOM 637 O O . ALA A 1 81 ? 22.347 -12.338 -20.470 1.00 40.12 81 ALA A O 1
ATOM 638 N N . ALA A 1 82 ? 22.884 -14.062 -21.888 1.00 33.69 82 ALA A N 1
ATOM 639 C CA . ALA A 1 82 ? 24.108 -14.677 -21.354 1.00 33.69 82 ALA A CA 1
ATOM 640 C C . ALA A 1 82 ? 24.184 -15.014 -19.856 1.00 33.69 82 ALA A C 1
ATOM 642 O O . ALA A 1 82 ? 24.336 -14.097 -19.027 1.00 33.69 82 ALA A O 1
#

Solvent-accessible surface area (backbone atoms only — not comparable to full-atom values): 4753 Å² total; per-residue (Å²): 133,80,89,70,78,83,75,66,77,49,75,67,56,53,50,51,51,65,60,44,45,65,34,54,52,25,46,52,49,24,54,50,31,50,53,51,41,52,56,26,50,78,69,74,60,72,52,73,66,48,61,51,44,32,54,52,21,50,55,41,28,57,51,30,50,54,50,40,55,54,48,62,71,69,44,80,68,88,83,80,73,134

Secondary structure (DSSP, 8-state):
--TTSS-PPPHHHHHHHHHHHHHHHHHHHHHHHHHHHHHHHHTT---HHHHHHHHHHHHHHHHHHHHHHHHHHHS--S----